Protein AF-A0A7W2MTR7-F1 (afdb_monomer_lite)

Structure (mmCIF, N/CA/C/O backbone):
data_AF-A0A7W2MTR7-F1
#
_entry.id   AF-A0A7W2MTR7-F1
#
loop_
_atom_site.group_PDB
_atom_site.id
_atom_site.type_symbol
_atom_site.label_atom_id
_atom_site.label_alt_id
_atom_site.label_comp_id
_atom_site.label_asym_id
_atom_site.label_entity_id
_atom_site.label_seq_id
_atom_site.pdbx_PDB_ins_code
_atom_site.Cartn_x
_atom_site.Cartn_y
_atom_site.Cartn_z
_atom_site.occupancy
_atom_site.B_iso_or_equiv
_atom_site.auth_seq_id
_atom_site.auth_comp_id
_atom_site.auth_asym_id
_atom_site.auth_atom_id
_atom_site.pdbx_PDB_model_num
ATOM 1 N N . MET A 1 1 ? 24.473 -6.305 -5.238 1.00 50.50 1 MET A N 1
ATOM 2 C CA . MET A 1 1 ? 24.416 -6.316 -6.716 1.00 50.50 1 MET A CA 1
ATOM 3 C C . MET A 1 1 ? 23.431 -7.406 -7.119 1.00 50.50 1 MET A C 1
ATOM 5 O O . MET A 1 1 ? 23.594 -8.524 -6.640 1.00 50.50 1 M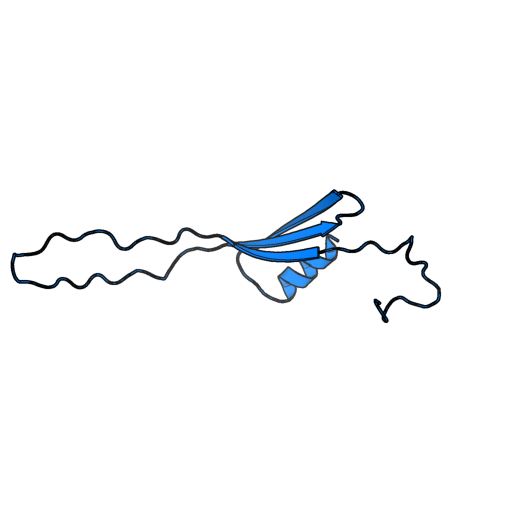ET A O 1
ATOM 9 N N . ILE A 1 2 ? 22.374 -7.071 -7.866 1.00 61.06 2 ILE A N 1
ATOM 10 C CA . ILE A 1 2 ? 21.311 -8.014 -8.264 1.00 61.06 2 ILE A CA 1
ATOM 11 C C . ILE A 1 2 ? 21.952 -9.141 -9.085 1.00 61.06 2 ILE A C 1
ATOM 13 O O . ILE A 1 2 ? 22.515 -8.893 -10.145 1.00 61.06 2 ILE A O 1
ATOM 17 N N . ARG A 1 3 ? 21.934 -10.369 -8.556 1.00 62.19 3 ARG A N 1
ATOM 18 C CA . ARG A 1 3 ? 22.623 -11.541 -9.133 1.00 62.19 3 ARG A CA 1
ATOM 19 C C . ARG A 1 3 ? 21.795 -12.297 -10.177 1.00 62.19 3 ARG A C 1
ATOM 21 O O . ARG A 1 3 ? 22.281 -13.274 -10.732 1.00 62.19 3 ARG A O 1
ATOM 28 N N . THR A 1 4 ? 20.558 -11.870 -10.411 1.00 79.00 4 THR A N 1
ATOM 29 C CA . THR A 1 4 ? 19.534 -12.645 -11.127 1.00 79.00 4 THR A CA 1
ATOM 30 C C . THR A 1 4 ? 19.299 -12.194 -12.568 1.00 79.00 4 THR A C 1
ATOM 32 O O . THR A 1 4 ? 18.511 -12.818 -13.270 1.00 79.00 4 THR A O 1
ATOM 35 N N . ILE A 1 5 ? 19.960 -11.126 -13.023 1.00 81.62 5 ILE A N 1
ATOM 36 C CA . ILE A 1 5 ? 19.788 -10.627 -14.392 1.00 81.62 5 ILE A CA 1
ATOM 37 C C . ILE A 1 5 ? 20.469 -11.608 -15.359 1.00 81.62 5 ILE A C 1
ATOM 39 O O . ILE A 1 5 ? 21.645 -11.931 -15.153 1.00 81.62 5 ILE A O 1
ATOM 43 N N . PRO A 1 6 ? 19.768 -12.100 -16.399 1.00 85.56 6 PRO A N 1
ATOM 44 C CA . PRO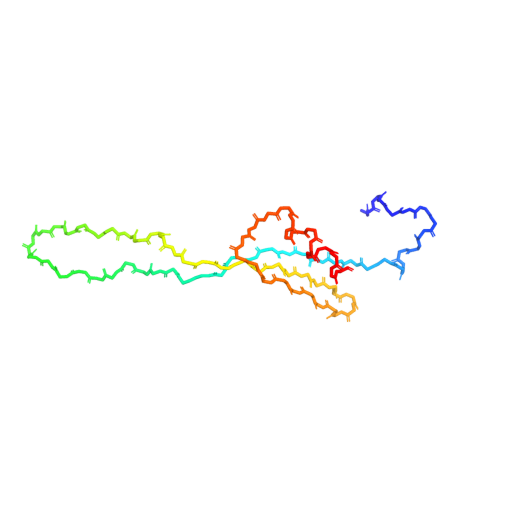 A 1 6 ? 20.369 -12.968 -17.403 1.00 85.56 6 PRO A CA 1
ATOM 45 C C . PRO A 1 6 ? 21.595 -12.315 -18.045 1.00 85.56 6 PRO A C 1
ATOM 47 O O . PRO A 1 6 ? 21.596 -11.119 -18.323 1.00 85.56 6 PRO A O 1
ATOM 50 N N . TRP A 1 7 ? 22.626 -13.107 -18.346 1.00 84.31 7 TRP A N 1
ATOM 51 C CA . TRP A 1 7 ? 23.914 -12.600 -18.846 1.00 84.31 7 TRP A CA 1
ATOM 52 C C . TRP A 1 7 ? 23.816 -11.800 -20.158 1.00 84.31 7 TRP A C 1
ATOM 54 O O . TRP A 1 7 ? 24.694 -10.993 -20.449 1.00 84.31 7 TRP A O 1
ATOM 64 N N . ASN A 1 8 ? 22.755 -12.016 -20.940 1.00 88.69 8 ASN A N 1
ATOM 65 C CA . ASN A 1 8 ? 22.502 -11.335 -22.209 1.00 88.69 8 ASN A CA 1
ATOM 66 C C . ASN A 1 8 ? 21.660 -10.045 -22.064 1.00 88.69 8 ASN A C 1
ATOM 68 O O . ASN A 1 8 ? 21.296 -9.434 -23.066 1.00 88.69 8 ASN A O 1
ATOM 72 N N . VAL A 1 9 ? 21.313 -9.625 -20.841 1.00 86.56 9 VAL A N 1
ATOM 73 C CA . VAL A 1 9 ? 20.521 -8.411 -20.587 1.00 86.56 9 VAL A CA 1
ATOM 74 C C . VAL A 1 9 ? 21.401 -7.350 -19.931 1.00 86.56 9 VAL A C 1
ATOM 76 O O . VAL A 1 9 ? 21.976 -7.553 -18.863 1.00 86.56 9 VAL A O 1
ATOM 79 N N . SER A 1 10 ? 21.507 -6.190 -20.580 1.00 87.06 10 SER A N 1
ATOM 80 C CA . SER A 1 10 ? 22.201 -5.025 -20.025 1.00 87.06 10 SER A CA 1
ATOM 81 C C . SER A 1 10 ? 21.386 -4.399 -18.896 1.00 87.06 10 SER A C 1
ATOM 83 O O . SER A 1 10 ? 20.178 -4.239 -19.030 1.00 87.06 10 SER A O 1
ATOM 85 N N . LEU A 1 11 ? 22.057 -3.933 -17.838 1.00 84.19 11 LEU A N 1
ATOM 86 C CA . LEU A 1 11 ? 21.432 -3.181 -16.738 1.00 84.19 11 LEU A CA 1
ATOM 87 C C . LEU A 1 11 ? 20.662 -1.940 -17.206 1.00 84.19 11 LEU A C 1
ATOM 89 O O . LEU A 1 11 ? 19.732 -1.517 -16.536 1.00 84.19 11 LEU A O 1
ATOM 93 N N . LYS A 1 12 ? 21.040 -1.359 -18.351 1.00 85.12 12 LYS A N 1
ATOM 94 C CA . LYS A 1 12 ? 20.341 -0.203 -18.935 1.00 85.12 12 LYS A CA 1
ATOM 95 C C . LYS A 1 12 ? 18.946 -0.540 -19.470 1.00 85.12 12 LYS A C 1
ATOM 97 O O . LYS A 1 12 ? 18.180 0.375 -19.726 1.00 85.12 12 LYS A O 1
ATOM 102 N N . ASN A 1 13 ? 18.659 -1.825 -19.664 1.00 87.06 13 ASN A N 1
ATOM 103 C CA . ASN A 1 13 ? 17.391 -2.328 -20.187 1.00 87.06 13 ASN A CA 1
ATOM 104 C C . ASN A 1 13 ? 16.552 -2.982 -19.076 1.00 87.06 13 ASN A C 1
ATOM 106 O O . ASN A 1 13 ? 15.690 -3.804 -19.374 1.00 87.06 13 ASN A O 1
ATOM 110 N N . VAL A 1 14 ? 16.875 -2.713 -17.808 1.00 88.12 14 VAL A N 1
ATOM 111 C CA . VAL A 1 14 ? 16.178 -3.272 -16.648 1.00 88.12 14 VAL A CA 1
ATOM 112 C C . VAL A 1 14 ? 15.570 -2.128 -15.860 1.00 88.12 14 VAL A C 1
ATOM 114 O O . VAL A 1 14 ? 16.300 -1.315 -15.290 1.00 88.12 14 VAL A O 1
ATOM 117 N N . ASP A 1 15 ? 14.246 -2.121 -15.782 1.00 90.56 15 ASP A N 1
ATOM 118 C CA . ASP A 1 15 ? 13.512 -1.231 -14.895 1.00 90.56 15 ASP A CA 1
ATOM 119 C C . ASP A 1 15 ? 13.427 -1.837 -13.494 1.00 90.56 15 ASP A C 1
ATOM 121 O O . ASP A 1 15 ? 13.246 -3.045 -13.314 1.00 90.56 15 ASP A O 1
ATOM 125 N N . VAL A 1 16 ? 13.608 -0.990 -12.480 1.00 90.62 16 VAL A N 1
ATOM 126 C CA . VAL A 1 16 ? 13.540 -1.394 -11.074 1.00 90.62 16 VAL A CA 1
ATOM 127 C C . VAL A 1 16 ? 12.267 -0.827 -10.478 1.00 90.62 16 VAL A C 1
ATOM 129 O O . VAL A 1 16 ? 12.178 0.367 -10.187 1.00 90.62 16 VAL A O 1
ATOM 132 N N . TRP A 1 17 ? 11.309 -1.719 -10.268 1.00 94.81 17 TRP A N 1
ATOM 133 C CA . TRP A 1 17 ? 10.033 -1.407 -9.650 1.00 94.81 17 TRP A CA 1
ATOM 134 C C . TRP A 1 17 ? 10.087 -1.656 -8.145 1.00 94.81 17 TRP A C 1
ATOM 136 O O . TRP A 1 17 ? 10.597 -2.678 -7.680 1.00 94.81 17 TRP A O 1
ATOM 146 N N . PHE A 1 18 ? 9.554 -0.707 -7.383 1.00 94.00 18 PHE A N 1
ATOM 147 C CA . PHE A 1 18 ? 9.317 -0.836 -5.952 1.00 94.00 18 PHE A CA 1
ATOM 148 C C . PHE A 1 18 ? 7.830 -1.026 -5.736 1.00 94.00 18 PHE A C 1
ATOM 150 O O . PHE A 1 18 ? 7.042 -0.193 -6.178 1.00 94.00 18 PHE A O 1
ATOM 157 N N . GLN A 1 19 ? 7.473 -2.101 -5.050 1.00 95.06 19 GLN A N 1
ATOM 158 C CA . GLN A 1 19 ? 6.094 -2.473 -4.787 1.00 95.06 19 GLN A CA 1
ATOM 159 C C . GLN A 1 19 ? 5.822 -2.477 -3.282 1.00 95.06 19 GLN A C 1
ATOM 161 O O . GLN A 1 19 ? 6.696 -2.861 -2.502 1.00 95.06 19 GLN A O 1
ATOM 166 N N . ASP A 1 20 ? 4.614 -2.072 -2.893 1.00 94.81 20 ASP A N 1
ATOM 167 C CA . ASP A 1 20 ? 4.098 -2.223 -1.532 1.00 94.81 20 ASP A CA 1
ATOM 168 C C . ASP A 1 20 ? 2.578 -2.460 -1.528 1.00 94.81 20 ASP A C 1
ATOM 170 O O . ASP A 1 20 ? 1.860 -2.092 -2.467 1.00 94.81 20 ASP A O 1
ATOM 174 N N . GLU A 1 21 ? 2.081 -3.045 -0.439 1.00 94.56 21 GLU A N 1
ATOM 175 C CA . GLU A 1 21 ? 0.656 -3.251 -0.202 1.00 94.56 21 GLU A CA 1
ATOM 176 C C . GLU A 1 21 ? 0.161 -2.465 1.012 1.00 94.56 21 GLU A C 1
ATOM 178 O O . GLU A 1 21 ? 0.628 -2.625 2.140 1.00 94.56 21 GLU A O 1
ATOM 183 N N . ALA A 1 22 ? -0.899 -1.685 0.811 1.00 93.75 22 ALA A N 1
ATOM 184 C CA . ALA A 1 22 ? -1.542 -0.919 1.866 1.00 93.75 22 ALA A CA 1
ATOM 185 C C . ALA A 1 22 ? -3.004 -1.332 2.042 1.00 93.75 22 ALA A C 1
ATOM 187 O O . ALA A 1 22 ? -3.747 -1.543 1.087 1.00 93.75 22 ALA A O 1
ATOM 188 N N . ARG A 1 23 ? -3.451 -1.413 3.296 1.00 92.00 23 ARG A N 1
ATOM 189 C CA . ARG A 1 23 ? -4.855 -1.666 3.632 1.00 92.00 23 ARG A CA 1
ATOM 190 C C . ARG A 1 23 ? -5.536 -0.360 4.014 1.00 92.00 23 ARG A C 1
ATOM 192 O O . ARG A 1 23 ? -5.132 0.292 4.974 1.00 92.00 23 ARG A O 1
ATOM 199 N N . PHE A 1 24 ? -6.609 -0.039 3.309 1.00 90.50 24 PHE A N 1
ATOM 200 C CA . PHE A 1 24 ? -7.436 1.138 3.526 1.00 90.50 24 PHE A CA 1
ATOM 201 C C . PHE A 1 24 ? -8.787 0.730 4.093 1.00 90.50 24 PHE A C 1
ATOM 203 O O . PHE A 1 24 ? -9.459 -0.138 3.553 1.00 90.50 24 PHE A O 1
ATOM 210 N N . GLY A 1 25 ? -9.205 1.362 5.181 1.00 88.56 25 GLY A N 1
ATOM 211 C CA . GLY A 1 25 ? -10.529 1.159 5.753 1.00 88.56 25 GLY A CA 1
ATOM 212 C C . GLY A 1 25 ? -10.752 2.078 6.939 1.00 88.56 25 GLY A C 1
ATOM 213 O O . GLY A 1 25 ? -9.800 2.549 7.569 1.00 88.56 25 GLY A O 1
ATOM 214 N N . GLN A 1 26 ? -12.015 2.365 7.234 1.00 84.38 26 GLN A N 1
ATOM 215 C CA . GLN A 1 26 ? -12.357 3.240 8.344 1.00 84.38 26 GLN A CA 1
ATOM 216 C C . GLN A 1 26 ? -12.266 2.468 9.658 1.00 84.38 26 GLN A C 1
ATOM 218 O O . GLN A 1 26 ? -13.092 1.606 9.942 1.00 84.38 26 GLN A O 1
ATOM 223 N N . GLN A 1 27 ? -11.296 2.823 10.498 1.00 83.12 27 GLN A N 1
ATOM 224 C CA . GLN A 1 27 ? -11.222 2.309 11.859 1.00 83.12 27 GLN A CA 1
ATOM 225 C C . GLN A 1 27 ? -12.006 3.225 12.805 1.00 83.12 27 GLN A C 1
ATOM 227 O O . GLN A 1 27 ? -11.597 4.356 13.071 1.00 83.12 27 GLN A O 1
ATOM 232 N N . ASN A 1 28 ? -13.112 2.735 13.366 1.00 82.31 28 ASN A N 1
ATOM 233 C CA . ASN A 1 28 ? -13.847 3.490 14.378 1.00 82.31 28 ASN A CA 1
ATOM 234 C C . ASN A 1 28 ? -13.023 3.614 15.667 1.00 82.31 28 ASN A C 1
ATOM 236 O O . ASN A 1 28 ? -12.360 2.676 16.132 1.00 82.31 28 ASN A O 1
ATOM 240 N N . THR A 1 29 ? -13.091 4.795 16.270 1.00 82.44 29 THR A N 1
ATOM 241 C CA . THR A 1 29 ? -12.512 5.080 17.580 1.00 82.44 29 THR A CA 1
ATOM 242 C C . THR A 1 29 ? -13.517 4.763 18.682 1.00 82.44 29 THR A C 1
ATOM 244 O O . THR A 1 29 ? -14.730 4.865 18.505 1.00 82.44 29 THR A O 1
ATOM 247 N N . THR A 1 30 ? -13.017 4.358 19.849 1.00 86.06 30 THR A N 1
ATOM 248 C CA . THR A 1 30 ? -13.874 4.191 21.025 1.00 86.06 30 THR A CA 1
ATOM 249 C C . THR A 1 30 ? -14.285 5.573 21.527 1.00 86.06 30 THR A C 1
ATOM 251 O O . THR A 1 30 ? -13.429 6.385 21.880 1.00 86.06 30 THR A O 1
ATOM 254 N N . THR A 1 31 ? -15.586 5.848 21.561 1.00 84.38 31 THR A N 1
ATOM 255 C CA . THR A 1 31 ? -16.130 7.132 22.016 1.00 84.38 31 THR A CA 1
ATOM 256 C C . THR A 1 31 ? -16.193 7.214 23.543 1.00 84.38 31 THR A C 1
ATOM 258 O O . THR A 1 31 ? -16.138 6.206 24.254 1.00 84.38 31 THR A O 1
ATOM 261 N N . ARG A 1 32 ? -16.283 8.441 24.079 1.00 87.31 32 ARG A N 1
ATOM 262 C CA . ARG A 1 32 ? -16.495 8.653 25.518 1.00 87.31 32 ARG A CA 1
ATOM 263 C C . ARG A 1 32 ? -17.918 8.244 25.897 1.00 87.31 32 ARG A C 1
ATOM 265 O O . ARG A 1 32 ? -18.868 8.624 25.221 1.00 87.31 32 ARG A O 1
ATOM 272 N N . LEU A 1 33 ? -18.047 7.517 27.006 1.00 90.25 33 LEU A N 1
ATOM 273 C CA . LEU A 1 33 ? -19.330 7.108 27.575 1.00 90.25 33 LEU A CA 1
ATOM 274 C C . LEU A 1 33 ? -19.625 7.913 28.841 1.00 90.25 33 LEU A C 1
ATOM 276 O O . LEU A 1 33 ? -18.743 8.102 29.680 1.00 90.25 33 LEU A O 1
ATOM 280 N N . TRP A 1 34 ? -20.875 8.336 28.999 1.00 92.88 34 TRP A N 1
ATOM 281 C CA . TRP A 1 34 ? -21.376 8.829 30.278 1.00 92.88 34 TRP A CA 1
ATOM 282 C C . TRP A 1 34 ? -21.653 7.649 31.206 1.00 92.88 34 TRP A C 1
ATOM 284 O O . TRP A 1 34 ? -22.210 6.637 30.784 1.00 92.88 34 TRP A O 1
ATOM 294 N N . ALA A 1 35 ? -21.268 7.775 32.472 1.00 93.62 35 ALA A N 1
ATOM 295 C CA . ALA A 1 35 ? -21.537 6.765 33.485 1.00 93.62 35 ALA A CA 1
ATOM 296 C C . ALA A 1 35 ? -21.772 7.410 34.849 1.00 93.62 35 ALA A C 1
ATOM 298 O O . ALA A 1 35 ? -21.306 8.516 35.129 1.00 93.62 35 ALA A O 1
ATOM 299 N N . THR A 1 36 ? -22.490 6.694 35.709 1.00 95.81 36 THR A N 1
ATOM 300 C CA . THR A 1 36 ? -22.717 7.072 37.105 1.00 95.81 36 THR A CA 1
ATOM 301 C C . THR A 1 36 ? -21.398 7.280 37.848 1.00 95.81 36 THR A C 1
ATOM 303 O O . THR A 1 36 ? -20.451 6.499 37.709 1.00 95.81 36 THR A O 1
ATOM 306 N N . LYS A 1 37 ? -21.326 8.332 38.671 1.00 94.62 37 LYS A N 1
ATOM 307 C CA . LYS A 1 37 ? -20.136 8.641 39.474 1.00 94.62 37 LYS A CA 1
ATOM 308 C C . LYS A 1 37 ? -19.774 7.445 40.364 1.00 94.62 37 LYS A C 1
ATOM 310 O O . LYS A 1 37 ? -20.640 6.882 41.022 1.00 94.62 37 LYS A O 1
ATOM 315 N N . GLY A 1 38 ? -18.498 7.059 40.367 1.00 95.81 38 GLY A N 1
ATOM 316 C CA . GLY A 1 38 ? -18.004 5.887 41.102 1.00 95.81 38 GLY A CA 1
ATOM 317 C C . GLY A 1 38 ? -18.072 4.563 40.331 1.00 95.81 38 GLY A C 1
ATOM 318 O O . GLY A 1 38 ? -17.613 3.548 40.843 1.00 95.81 38 GLY A O 1
ATOM 319 N N . THR A 1 39 ? -18.585 4.556 39.096 1.00 93.56 39 THR A N 1
ATOM 320 C CA . THR A 1 39 ? -18.619 3.351 38.248 1.00 93.56 39 THR A CA 1
ATOM 321 C C . THR A 1 39 ? -17.558 3.387 37.146 1.00 93.56 39 THR A C 1
ATOM 323 O O . THR A 1 39 ? -17.133 4.458 36.710 1.00 93.56 39 THR A O 1
ATOM 326 N N . ARG A 1 40 ? -17.114 2.205 36.693 1.00 92.00 40 ARG A N 1
ATOM 327 C CA . ARG A 1 40 ? -16.141 2.043 35.599 1.00 92.00 40 ARG A CA 1
ATOM 328 C C . ARG A 1 40 ? -16.809 1.369 34.390 1.00 92.00 40 ARG A C 1
ATOM 330 O O . ARG A 1 40 ? -16.820 0.136 34.332 1.00 92.00 40 ARG A O 1
ATOM 337 N N . PRO A 1 41 ? -17.366 2.137 33.436 1.00 90.94 41 PRO A N 1
ATOM 338 C CA . PRO A 1 41 ? -17.980 1.570 32.239 1.00 90.94 41 PRO A CA 1
ATOM 339 C C . PRO A 1 41 ? -16.924 0.880 31.363 1.00 90.94 41 PRO A C 1
ATOM 341 O O . PRO A 1 41 ? -15.787 1.346 31.254 1.00 90.94 41 PRO A O 1
ATOM 344 N N . ARG A 1 42 ? -17.298 -0.234 30.725 1.00 89.69 42 ARG A N 1
ATOM 345 C CA . ARG A 1 42 ? -16.465 -0.925 29.731 1.00 89.69 42 ARG A CA 1
ATOM 346 C C . ARG A 1 42 ? -17.063 -0.700 28.349 1.00 89.69 42 ARG A C 1
ATOM 348 O O . ARG A 1 42 ? -18.206 -1.069 28.115 1.00 89.69 42 ARG A O 1
ATOM 355 N N . ALA A 1 43 ? -16.282 -0.116 27.449 1.00 88.75 43 ALA A N 1
ATOM 356 C CA . ALA A 1 43 ? -16.638 0.013 26.043 1.00 88.75 43 ALA A CA 1
ATOM 357 C C . ALA A 1 43 ? -15.878 -1.045 25.239 1.00 88.75 43 ALA A C 1
ATOM 359 O O . ALA A 1 43 ? -14.654 -1.144 25.352 1.00 88.75 43 ALA A O 1
ATOM 360 N N . VAL A 1 44 ? -16.587 -1.824 24.423 1.00 87.25 44 VAL A N 1
ATOM 361 C CA . VAL A 1 44 ? -15.952 -2.734 23.465 1.00 87.25 44 VAL A CA 1
ATOM 362 C C . VAL A 1 44 ? -15.558 -1.920 22.239 1.00 87.25 44 VAL A C 1
ATOM 364 O O . VAL A 1 44 ? -16.399 -1.267 21.626 1.00 87.25 44 VAL A O 1
ATOM 367 N N . LYS A 1 45 ? -14.274 -1.947 21.874 1.00 86.25 45 LYS A N 1
ATOM 368 C CA . LYS A 1 45 ? -13.828 -1.390 20.596 1.00 86.25 45 LYS A CA 1
ATOM 369 C C . LYS A 1 45 ? -14.232 -2.362 19.492 1.00 86.25 45 LYS A C 1
ATOM 371 O O . LYS A 1 45 ? -13.693 -3.466 19.435 1.00 86.25 45 LYS A O 1
ATOM 376 N N . GLN A 1 46 ? -15.158 -1.959 18.625 1.00 84.25 46 GLN A N 1
ATOM 377 C CA . GLN A 1 46 ? -15.450 -2.711 17.408 1.00 84.25 46 GLN A CA 1
ATOM 378 C C . GLN A 1 46 ? -14.165 -2.805 16.572 1.00 84.25 46 GLN A C 1
ATOM 380 O O . GLN A 1 46 ? -13.488 -1.801 16.377 1.00 84.25 46 GLN A O 1
ATOM 385 N N . GLN A 1 47 ? -13.792 -4.014 16.150 1.00 83.44 47 GLN A N 1
ATOM 386 C CA . GLN A 1 47 ? -12.626 -4.261 15.283 1.00 83.44 47 GLN A CA 1
ATOM 387 C C . GLN A 1 47 ? -13.026 -4.726 13.875 1.00 83.44 47 GLN A C 1
ATOM 389 O O . GLN A 1 47 ? -12.174 -4.859 12.998 1.00 83.44 47 GLN A O 1
ATOM 394 N N . GLN A 1 48 ? -14.319 -4.983 13.670 1.00 82.88 48 GLN A N 1
ATOM 395 C CA . GLN A 1 48 ? -14.890 -5.359 12.385 1.00 82.88 48 GLN A CA 1
ATOM 396 C C . GLN A 1 48 ? -15.119 -4.097 11.565 1.00 82.88 48 GLN A C 1
ATOM 398 O O . GLN A 1 48 ? -15.971 -3.279 11.919 1.00 82.88 48 GLN A O 1
ATOM 403 N N . PHE A 1 49 ? -14.342 -3.962 10.497 1.00 82.88 49 PHE A N 1
ATOM 404 C CA . PHE A 1 49 ? -14.429 -2.863 9.550 1.00 82.88 49 PHE A CA 1
ATOM 405 C C . PHE A 1 49 ? -14.358 -3.412 8.133 1.00 82.88 49 PHE A C 1
ATOM 407 O O . PHE A 1 49 ? -13.814 -4.494 7.903 1.00 82.88 49 PHE A O 1
ATOM 414 N N . GLU A 1 50 ? -14.918 -2.652 7.202 1.00 87.62 50 GLU A N 1
ATOM 415 C CA . GLU A 1 50 ? -14.705 -2.874 5.782 1.00 87.62 50 GLU A CA 1
ATOM 416 C C . GLU A 1 50 ? -13.341 -2.313 5.394 1.00 87.62 50 GLU A C 1
ATOM 418 O O . GLU A 1 50 ? -12.941 -1.230 5.837 1.00 87.62 50 GLU A O 1
ATOM 423 N N . TYR A 1 51 ? -12.621 -3.076 4.579 1.00 89.56 51 TYR A N 1
ATOM 424 C CA . TYR A 1 51 ? -11.312 -2.695 4.085 1.00 89.56 51 TYR A CA 1
ATOM 425 C C . TYR A 1 51 ? -11.208 -2.990 2.595 1.00 89.56 51 TYR A C 1
ATOM 427 O O . TYR A 1 51 ? -11.814 -3.934 2.091 1.00 89.56 51 TYR A O 1
ATOM 435 N N . ALA A 1 52 ? -10.373 -2.213 1.926 1.00 93.69 52 ALA A N 1
ATOM 436 C CA . ALA A 1 52 ? -9.827 -2.504 0.618 1.00 93.69 52 ALA A CA 1
ATOM 437 C C . ALA A 1 52 ? -8.300 -2.579 0.721 1.00 93.69 52 ALA A C 1
ATOM 439 O O . ALA A 1 52 ? -7.681 -1.968 1.597 1.00 93.69 52 ALA A O 1
ATOM 440 N N . TYR A 1 53 ? -7.692 -3.330 -0.179 1.00 94.19 53 TYR A N 1
ATOM 441 C CA . TYR A 1 53 ? -6.253 -3.424 -0.353 1.00 94.19 53 TYR A CA 1
ATOM 442 C C . TYR A 1 53 ? -5.856 -2.630 -1.591 1.00 94.19 53 TYR A C 1
ATOM 444 O O . TYR A 1 53 ? -6.516 -2.720 -2.622 1.00 94.19 53 TYR A O 1
ATOM 452 N N . LEU A 1 54 ? -4.790 -1.850 -1.471 1.00 95.06 54 LEU A N 1
ATOM 453 C CA . LEU A 1 54 ? -4.125 -1.150 -2.555 1.00 95.06 54 LEU A CA 1
ATOM 454 C C . LEU A 1 54 ? -2.768 -1.811 -2.760 1.00 95.06 54 LEU A C 1
ATOM 456 O O . LEU A 1 54 ? -1.962 -1.855 -1.834 1.00 95.06 54 LEU A O 1
ATOM 460 N N . PHE A 1 55 ? -2.530 -2.287 -3.969 1.00 95.94 55 PHE A N 1
ATOM 461 C CA . PHE A 1 55 ? -1.228 -2.731 -4.438 1.00 95.94 55 PHE A CA 1
ATOM 462 C C . PHE A 1 55 ? -0.670 -1.599 -5.278 1.00 95.94 55 PHE A C 1
ATOM 464 O O . PHE A 1 55 ? -1.336 -1.172 -6.221 1.00 95.94 55 PHE A O 1
ATOM 471 N N . GLY A 1 56 ? 0.484 -1.066 -4.899 1.00 95.62 56 GLY A N 1
ATOM 472 C CA . GLY A 1 56 ? 1.117 0.040 -5.601 1.00 95.62 56 GLY A CA 1
ATOM 473 C C . GLY A 1 56 ? 2.520 -0.342 -6.027 1.00 95.62 56 GLY A C 1
ATOM 474 O O . GLY A 1 56 ? 3.268 -0.905 -5.232 1.00 95.62 56 GLY A O 1
ATOM 475 N N . ALA A 1 57 ? 2.879 0.013 -7.254 1.00 96.56 57 ALA A N 1
ATOM 476 C CA . ALA A 1 57 ? 4.215 -0.152 -7.789 1.00 96.56 57 ALA A CA 1
ATOM 477 C C . ALA A 1 57 ? 4.688 1.150 -8.443 1.00 96.56 57 ALA A C 1
ATOM 479 O O . ALA A 1 57 ? 3.913 1.857 -9.086 1.00 96.56 57 ALA A O 1
ATOM 480 N N . VAL A 1 58 ? 5.961 1.487 -8.247 1.00 96.38 58 VAL A N 1
ATOM 481 C CA . VAL A 1 58 ? 6.585 2.699 -8.790 1.00 96.38 58 VAL A CA 1
ATOM 482 C C . VAL A 1 58 ? 7.955 2.362 -9.360 1.00 96.38 58 VAL A C 1
ATOM 484 O O . VAL A 1 58 ? 8.752 1.702 -8.689 1.00 96.38 58 VAL A O 1
ATOM 487 N N . CYS A 1 59 ? 8.262 2.875 -10.551 1.00 95.25 59 CYS A N 1
ATOM 488 C CA . CYS A 1 59 ? 9.605 2.875 -11.122 1.00 95.25 59 CYS A CA 1
ATOM 489 C C . CYS A 1 59 ? 10.236 4.272 -10.958 1.00 95.25 59 CYS A C 1
ATOM 491 O O . CYS A 1 59 ? 9.896 5.192 -11.701 1.00 95.25 59 CYS A O 1
ATOM 493 N N . PRO A 1 60 ? 11.178 4.490 -10.017 1.00 93.00 60 PRO A N 1
ATOM 494 C CA . PRO A 1 60 ? 11.761 5.815 -9.788 1.00 93.00 60 PRO A CA 1
ATOM 495 C C . PRO A 1 60 ? 12.578 6.354 -10.967 1.00 93.00 60 PRO A C 1
ATOM 497 O O . PRO A 1 60 ? 12.827 7.555 -11.033 1.00 93.00 60 PRO A O 1
ATOM 500 N N . ALA A 1 61 ? 13.042 5.471 -11.858 1.00 91.81 61 ALA A N 1
ATOM 501 C CA . ALA A 1 61 ? 13.843 5.848 -13.017 1.00 91.81 61 ALA A CA 1
ATOM 502 C C . ALA A 1 61 ? 12.998 6.514 -14.113 1.00 91.81 61 ALA A C 1
ATOM 504 O O . ALA A 1 61 ? 13.451 7.488 -14.712 1.00 91.81 61 ALA A O 1
ATOM 505 N N . THR A 1 62 ? 11.789 6.006 -14.361 1.0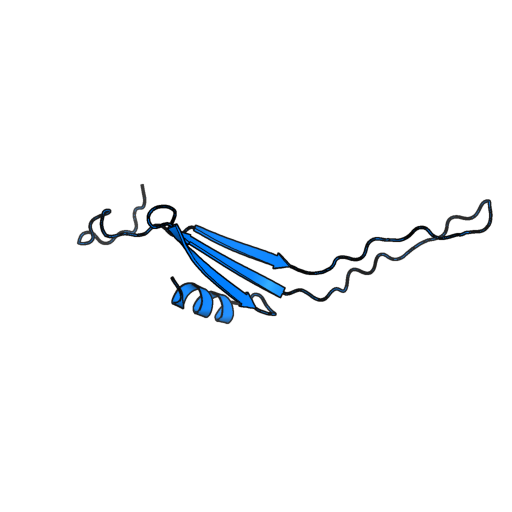0 90.88 62 THR A N 1
ATOM 506 C CA . THR A 1 62 ? 10.878 6.522 -15.395 1.00 90.88 62 THR A CA 1
ATOM 507 C C . THR A 1 62 ? 9.802 7.443 -14.823 1.00 90.88 62 THR A C 1
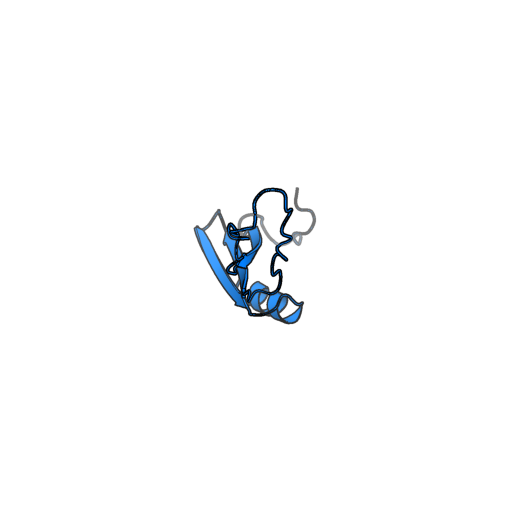ATOM 509 O O . THR A 1 62 ? 9.323 8.336 -15.516 1.00 90.88 62 THR A O 1
ATOM 512 N N . GLY A 1 63 ? 9.471 7.283 -13.540 1.00 92.50 63 GLY A N 1
ATOM 513 C CA . GLY A 1 63 ? 8.346 7.952 -12.892 1.00 92.50 63 GLY A CA 1
ATOM 514 C C . GLY A 1 63 ? 7.009 7.237 -13.096 1.00 92.50 63 GLY A C 1
ATOM 515 O O . GLY A 1 63 ? 5.990 7.761 -12.647 1.00 92.50 63 GLY A O 1
ATOM 516 N N . ASP A 1 64 ? 7.004 6.064 -13.736 1.00 94.38 64 ASP A N 1
ATOM 517 C CA . ASP A 1 64 ? 5.786 5.289 -13.968 1.00 94.38 64 ASP A CA 1
ATOM 518 C C . ASP A 1 64 ? 5.244 4.715 -12.658 1.00 94.38 64 ASP A C 1
ATOM 520 O O . ASP A 1 64 ? 6.001 4.307 -11.766 1.00 94.38 64 ASP A O 1
ATOM 524 N N . THR A 1 65 ? 3.918 4.703 -12.541 1.00 95.00 65 THR A N 1
ATOM 525 C CA . THR A 1 65 ? 3.211 4.222 -11.357 1.00 95.00 65 THR A CA 1
ATOM 526 C C . THR A 1 65 ? 2.013 3.381 -11.756 1.00 95.00 65 THR A C 1
ATOM 528 O O . THR A 1 65 ? 1.225 3.768 -12.613 1.00 95.00 65 THR A O 1
ATOM 531 N N . GLU A 1 66 ? 1.860 2.243 -11.091 1.00 95.56 66 GLU A N 1
ATOM 532 C CA . GLU A 1 66 ? 0.754 1.321 -11.316 1.00 95.56 66 GLU A CA 1
ATOM 533 C C . GLU A 1 66 ? 0.092 0.967 -9.992 1.00 95.56 66 GLU A C 1
ATOM 535 O O . GLU A 1 66 ? 0.754 0.808 -8.961 1.00 95.56 66 GLU A O 1
ATOM 540 N N . ALA A 1 67 ? -1.237 0.872 -10.003 1.00 94.62 67 ALA A N 1
ATOM 541 C CA . ALA A 1 67 ? -2.012 0.643 -8.795 1.00 94.62 67 ALA A CA 1
ATOM 542 C C . ALA A 1 67 ? -3.235 -0.245 -9.038 1.00 94.62 67 ALA A C 1
ATOM 544 O O . ALA A 1 67 ? -4.035 0.001 -9.939 1.00 94.62 67 ALA A O 1
ATOM 545 N N . LEU A 1 68 ? -3.427 -1.241 -8.171 1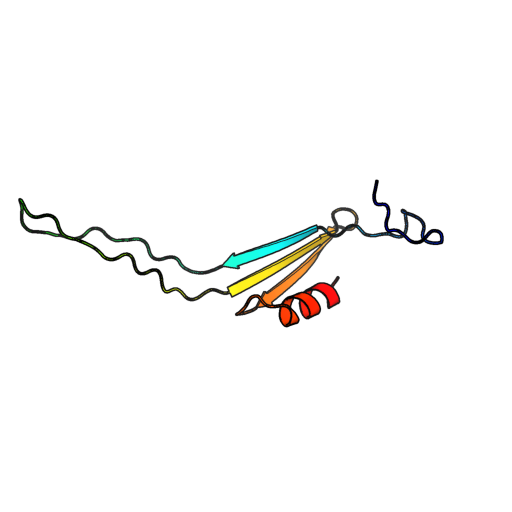.00 95.50 68 LEU A N 1
ATOM 546 C CA . LEU A 1 68 ? -4.584 -2.131 -8.185 1.00 95.50 68 LEU A CA 1
ATOM 547 C C . LEU A 1 68 ? -5.306 -2.083 -6.836 1.00 95.50 68 LEU A C 1
ATOM 549 O O . LEU A 1 68 ? -4.711 -2.340 -5.792 1.00 95.50 68 LEU A O 1
ATOM 553 N N . ILE A 1 69 ? -6.609 -1.791 -6.859 1.00 95.50 69 ILE A N 1
ATOM 554 C CA . ILE A 1 69 ? -7.474 -1.873 -5.674 1.00 95.50 69 ILE A CA 1
ATOM 555 C C . ILE A 1 69 ? -8.210 -3.213 -5.687 1.00 95.50 69 ILE A C 1
ATOM 557 O O . ILE A 1 69 ? -8.853 -3.562 -6.678 1.00 95.50 69 ILE A O 1
ATOM 561 N N . ALA A 1 70 ? -8.163 -3.945 -4.576 1.00 94.62 70 ALA A N 1
ATOM 562 C CA . ALA A 1 70 ? -8.820 -5.237 -4.425 1.00 94.62 70 ALA A CA 1
ATOM 563 C C . ALA A 1 70 ? -9.517 -5.383 -3.061 1.00 94.62 70 ALA A C 1
ATOM 565 O O . ALA A 1 70 ? -9.040 -4.858 -2.057 1.00 94.62 70 ALA A O 1
ATOM 566 N N . PRO A 1 71 ? -10.631 -6.131 -2.976 1.00 92.62 71 PRO A N 1
ATOM 567 C CA . PRO A 1 71 ? -11.323 -6.367 -1.705 1.00 92.62 71 PRO A CA 1
ATOM 568 C C . PRO A 1 71 ? -10.583 -7.359 -0.792 1.00 92.62 71 PRO A C 1
ATOM 570 O O . PRO A 1 71 ? -10.830 -7.399 0.410 1.00 92.62 71 PRO A O 1
ATOM 573 N N . ILE A 1 72 ? -9.684 -8.172 -1.352 1.00 90.69 72 ILE A N 1
ATOM 574 C CA . ILE A 1 72 ? -8.941 -9.218 -0.644 1.00 90.69 72 ILE A CA 1
ATOM 575 C C . ILE A 1 72 ? -7.474 -9.215 -1.072 1.00 90.69 72 ILE A C 1
ATOM 577 O O . ILE A 1 72 ? -7.140 -8.770 -2.168 1.00 90.69 72 ILE A O 1
ATOM 581 N N . MET A 1 73 ? -6.616 -9.757 -0.211 1.00 91.19 73 MET A N 1
ATOM 582 C CA . MET A 1 73 ? -5.193 -9.955 -0.475 1.00 91.19 73 MET A CA 1
ATOM 583 C C . MET A 1 73 ? -4.932 -11.454 -0.634 1.00 91.19 73 MET A C 1
ATOM 585 O O . MET A 1 73 ? -5.056 -12.216 0.325 1.00 91.19 73 MET A O 1
ATOM 589 N N . ASN A 1 74 ? -4.658 -11.885 -1.866 1.00 94.12 74 ASN A N 1
ATOM 590 C CA . ASN A 1 74 ? -4.348 -13.271 -2.208 1.00 94.12 74 ASN A CA 1
ATOM 591 C C . ASN A 1 74 ? -3.383 -13.338 -3.408 1.00 94.12 74 ASN A C 1
ATOM 593 O O . ASN A 1 74 ? -3.041 -12.316 -4.005 1.00 94.12 74 ASN A O 1
ATOM 597 N N . MET A 1 75 ? -2.950 -14.553 -3.757 1.00 95.44 75 MET A N 1
ATOM 598 C CA . MET A 1 75 ? -2.019 -14.773 -4.870 1.00 95.44 75 MET A CA 1
ATOM 599 C C . MET A 1 75 ? -2.613 -14.365 -6.225 1.00 95.44 75 MET A C 1
ATOM 601 O O . MET A 1 75 ? -1.906 -13.761 -7.020 1.00 95.44 75 MET A O 1
ATOM 605 N N . ASP A 1 76 ? -3.907 -14.601 -6.461 1.00 96.25 76 ASP A N 1
ATOM 606 C CA . ASP A 1 76 ? -4.553 -14.250 -7.737 1.00 96.25 76 ASP A CA 1
ATOM 607 C C . ASP A 1 76 ? -4.561 -12.734 -7.989 1.00 96.25 76 ASP A C 1
ATOM 609 O O . ASP A 1 76 ? -4.425 -12.271 -9.120 1.00 96.25 76 ASP A O 1
ATOM 613 N N . VAL A 1 77 ? -4.757 -11.935 -6.936 1.00 95.31 77 VAL A N 1
ATOM 614 C CA . VAL A 1 77 ? -4.696 -10.470 -7.020 1.00 95.31 77 VAL A CA 1
ATOM 615 C C . VAL A 1 77 ? -3.255 -10.005 -7.216 1.00 95.31 77 VAL A C 1
ATOM 617 O O . VAL A 1 77 ? -3.028 -9.088 -8.000 1.00 95.31 77 VAL A O 1
ATOM 620 N N . MET A 1 78 ? -2.288 -10.657 -6.564 1.00 95.50 78 MET A N 1
ATOM 621 C CA . MET A 1 78 ? -0.868 -10.369 -6.769 1.00 95.50 78 MET A CA 1
ATOM 622 C C . MET A 1 78 ? -0.446 -10.628 -8.217 1.00 95.50 78 MET A C 1
ATOM 624 O O . MET A 1 78 ? 0.189 -9.779 -8.828 1.00 95.50 78 MET A O 1
ATOM 628 N N . GLU A 1 79 ? -0.850 -11.756 -8.800 1.00 96.62 79 GLU A N 1
ATOM 629 C CA . GLU A 1 79 ? -0.574 -12.069 -10.206 1.00 96.62 79 GLU A CA 1
ATOM 630 C C . GLU A 1 79 ? -1.158 -11.005 -11.145 1.00 96.62 79 GLU A C 1
ATOM 632 O O . GLU A 1 79 ? -0.479 -10.536 -12.055 1.00 96.62 79 GLU A O 1
ATOM 637 N N . LYS A 1 80 ? -2.389 -10.551 -10.877 1.00 95.44 80 LYS A N 1
ATOM 638 C CA . LYS A 1 80 ? -3.009 -9.455 -11.636 1.00 95.44 80 LYS A CA 1
ATOM 639 C C . LYS A 1 80 ? -2.263 -8.135 -11.484 1.00 95.44 80 LYS A C 1
ATOM 641 O O . LYS A 1 80 ? -2.188 -7.397 -12.455 1.00 95.44 80 LYS A O 1
ATOM 646 N N . HIS A 1 81 ? -1.749 -7.826 -10.297 1.00 95.06 81 HIS A N 1
ATOM 647 C CA . HIS A 1 81 ? -0.963 -6.616 -10.077 1.00 95.06 81 HIS A CA 1
ATOM 648 C C . HIS A 1 81 ? 0.384 -6.681 -10.804 1.00 95.06 81 HIS A C 1
ATOM 650 O O . HIS A 1 81 ? 0.746 -5.732 -11.487 1.00 95.06 81 HIS A O 1
ATOM 656 N N . LEU A 1 82 ? 1.077 -7.820 -10.725 1.00 94.31 82 LEU A N 1
ATOM 657 C CA . LEU A 1 82 ? 2.342 -8.046 -11.424 1.00 94.31 82 LEU A CA 1
ATOM 658 C C . LEU A 1 82 ? 2.190 -8.017 -12.947 1.00 94.31 82 LEU A C 1
ATOM 660 O O . LEU A 1 82 ? 3.137 -7.677 -13.632 1.00 94.31 82 LEU A O 1
ATOM 664 N N . ALA A 1 83 ? 1.018 -8.355 -13.486 1.00 94.94 83 ALA A N 1
ATOM 665 C CA . ALA A 1 83 ? 0.753 -8.246 -14.919 1.00 94.94 83 ALA A CA 1
ATOM 666 C C . ALA A 1 83 ? 0.598 -6.793 -15.416 1.00 94.94 83 ALA A C 1
ATOM 668 O O . ALA A 1 83 ? 0.527 -6.582 -16.626 1.00 94.94 83 ALA A O 1
ATOM 669 N N . LEU A 1 84 ? 0.488 -5.814 -14.508 1.00 90.81 84 LEU A N 1
ATOM 670 C CA . LEU A 1 84 ? 0.388 -4.389 -14.847 1.00 90.81 84 LEU A CA 1
ATOM 671 C C . LEU A 1 84 ? 1.756 -3.697 -14.936 1.00 90.81 84 LEU A C 1
ATOM 673 O O . LEU A 1 84 ? 1.818 -2.613 -15.506 1.00 90.81 84 LEU A O 1
ATOM 677 N N . ILE A 1 85 ? 2.820 -4.307 -14.400 1.00 88.19 85 ILE A N 1
ATOM 678 C CA . ILE A 1 85 ? 4.197 -3.777 -14.385 1.00 88.19 85 ILE A CA 1
ATOM 679 C C . ILE A 1 85 ? 5.147 -4.636 -15.219 1.00 88.19 85 ILE A C 1
ATOM 681 O O . ILE A 1 85 ? 6.102 -4.060 -15.784 1.00 88.19 85 ILE A O 1
#

Foldseek 3Di:
DPPPDPPPDDPVNDFDKDKDKDKDWDQDDFDDDDDDPPDDDDDDRDPDTQIKMKIKMAGPVVRDIDIDIGSDDDPVVVVVRVVVD

Sequence (85 aa):
MIRTIPWNVSLKNVDVWFQDEARFGQQNTTTRLWATKGTRPRAVKQQQFEYAYLFGAVCPATGDTEALIAPIMNMDVMEKHLALI

Secondary structure (DSSP, 8-state):
----S-TTS-GGG----EEEEEEEE--PPPPP----TT------------EEEEEEEE-TTT--EEEEEESS-SHHHHHHHHTT-

Radius of gyration: 22.36 Å; cha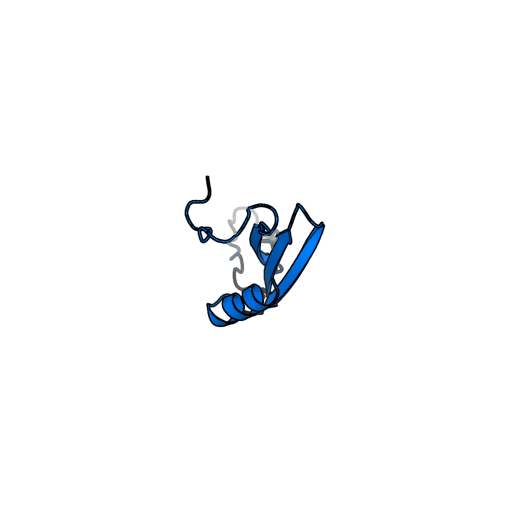ins: 1; bounding box: 47×24×63 Å

pLDDT: mean 89.7, std 7.63, range [50.5, 96.62]